Protein AF-A0A2H0RVZ5-F1 (afdb_monomer_lite)

Sequence (129 aa):
MPVILAATKCDNPEEIERALPQYFGLGISENVLATSAPHKVGIDDLRNAMEQALLSLHFRKEASGTPSQKPNIAIIGKPNVGKSSIVNAMMSETQRAKSPLLVSEIPGTTRDSTDTVIRYHDQEYVFMD

Radius of gyration: 20.7 Å; chains: 1; bounding box: 40×32×52 Å

Foldseek 3Di:
DADAAEAEPLPDPVVCVVCQVVVVVVVRHPHYFYDYPVVGGRVVVVVVVVVVVCVVVVNDDDDPDDPQPAAEAEDDDDPPPCSVVVVLVQADPVRCVVCVPVDDPPPDDPPDWPFDWHADPNGIHTYTD

Secondary structure (DSSP, 8-state):
----EEE-----HHHHHHHHHHHHTT-S-S-EEE-BTTTTBSHHHHHHHHHHHHHHTT-------S---PPEEE----TTSSHHHHHHHHS-HHHHHH--TT-------TTS---EEEEETTEEEEEE-

Structure (mmCIF, N/CA/C/O backbone):
data_AF-A0A2H0RVZ5-F1
#
_entry.id   AF-A0A2H0RVZ5-F1
#
loop_
_atom_site.group_PDB
_atom_site.id
_atom_site.type_symbol
_atom_site.label_atom_id
_atom_site.label_alt_id
_atom_site.label_comp_id
_atom_site.label_asym_id
_atom_site.label_entity_id
_atom_site.label_seq_id
_atom_site.pdbx_PDB_ins_code
_atom_site.Cartn_x
_atom_site.Cartn_y
_atom_site.Cartn_z
_atom_site.occupancy
_atom_site.B_iso_or_equiv
_atom_site.auth_seq_id
_atom_site.auth_comp_id
_atom_site.auth_asym_id
_atom_site.auth_atom_id
_atom_site.pdbx_PDB_model_num
ATOM 1 N N . MET A 1 1 ? -6.944 -15.642 -3.845 1.00 78.50 1 MET A N 1
ATOM 2 C CA . MET A 1 1 ? -6.687 -14.198 -3.652 1.00 78.50 1 MET A CA 1
ATOM 3 C C . MET A 1 1 ? -5.731 -13.749 -4.745 1.00 78.50 1 MET A C 1
ATOM 5 O O . MET A 1 1 ? -4.818 -14.516 -5.027 1.00 78.50 1 MET A O 1
ATOM 9 N N . PRO A 1 2 ? -5.944 -12.590 -5.388 1.00 88.56 2 PRO A N 1
ATOM 10 C CA . PRO A 1 2 ? -4.996 -12.042 -6.352 1.00 88.56 2 PRO A CA 1
ATOM 11 C C . PRO A 1 2 ? -3.674 -11.720 -5.648 1.00 88.56 2 PRO A C 1
ATOM 13 O O . PRO A 1 2 ? -3.674 -11.142 -4.563 1.00 88.56 2 PRO A O 1
ATOM 16 N N . VAL A 1 3 ? -2.561 -12.114 -6.263 1.00 92.50 3 VAL A N 1
ATOM 17 C CA . VAL A 1 3 ? -1.204 -11.820 -5.790 1.00 92.50 3 VAL A CA 1
ATOM 18 C C . VAL A 1 3 ? -0.534 -10.956 -6.848 1.00 92.50 3 VAL A C 1
ATOM 20 O O . VAL A 1 3 ? -0.555 -11.309 -8.024 1.00 92.50 3 VAL A O 1
ATOM 23 N N . ILE A 1 4 ? 0.046 -9.830 -6.445 1.00 94.94 4 ILE A N 1
ATOM 24 C CA . ILE A 1 4 ? 0.817 -8.937 -7.318 1.00 94.94 4 ILE A CA 1
ATOM 25 C C . ILE A 1 4 ? 2.248 -8.953 -6.795 1.00 94.94 4 ILE A C 1
ATOM 27 O O . ILE A 1 4 ? 2.466 -8.706 -5.608 1.00 94.94 4 ILE A O 1
ATOM 31 N N . LEU A 1 5 ? 3.213 -9.261 -7.658 1.00 94.88 5 LEU A N 1
ATOM 32 C CA . LEU A 1 5 ? 4.624 -9.260 -7.293 1.00 94.88 5 LEU A CA 1
ATOM 33 C C . LEU A 1 5 ? 5.250 -7.929 -7.715 1.00 94.88 5 LEU A C 1
ATOM 35 O O . LEU A 1 5 ? 5.522 -7.706 -8.891 1.00 94.88 5 LEU A O 1
ATOM 39 N N . ALA A 1 6 ? 5.484 -7.043 -6.750 1.00 94.56 6 ALA A N 1
ATOM 40 C CA . ALA A 1 6 ? 6.164 -5.774 -6.987 1.00 94.56 6 ALA A CA 1
ATOM 41 C C . ALA A 1 6 ? 7.670 -5.916 -6.711 1.00 94.56 6 ALA A C 1
ATOM 43 O O . ALA A 1 6 ? 8.093 -6.004 -5.556 1.00 94.56 6 ALA A O 1
ATOM 44 N N . ALA A 1 7 ? 8.487 -5.922 -7.763 1.00 93.50 7 ALA A N 1
ATOM 45 C CA . ALA A 1 7 ? 9.931 -5.763 -7.635 1.00 93.50 7 ALA A CA 1
ATOM 46 C C . ALA A 1 7 ? 10.232 -4.290 -7.317 1.00 93.50 7 ALA A C 1
ATOM 48 O O . ALA A 1 7 ? 9.738 -3.393 -7.998 1.00 93.50 7 ALA A O 1
ATOM 49 N N . THR A 1 8 ? 10.995 -4.026 -6.257 1.00 93.88 8 THR A N 1
ATOM 50 C CA . THR A 1 8 ? 11.293 -2.659 -5.788 1.00 93.88 8 THR A CA 1
ATOM 51 C C . THR A 1 8 ? 12.738 -2.272 -6.093 1.00 93.88 8 THR A C 1
ATOM 53 O O . THR A 1 8 ? 13.567 -3.143 -6.350 1.00 93.88 8 THR A O 1
ATOM 56 N N . LYS A 1 9 ? 13.051 -0.969 -6.010 1.00 92.44 9 LYS A N 1
ATOM 57 C CA . LYS A 1 9 ? 14.387 -0.401 -6.306 1.00 92.44 9 LYS A CA 1
ATOM 58 C C . LYS A 1 9 ? 14.823 -0.628 -7.756 1.00 92.44 9 LYS A C 1
ATOM 60 O O . LYS A 1 9 ? 16.000 -0.799 -8.061 1.00 92.44 9 LYS A O 1
ATOM 65 N N . CYS A 1 10 ? 13.848 -0.655 -8.655 1.00 91.50 10 CYS A N 1
ATOM 66 C CA . CYS A 1 10 ? 14.051 -0.753 -10.088 1.00 91.50 10 CYS A CA 1
ATOM 67 C C . CYS A 1 10 ? 14.478 0.616 -10.646 1.00 91.50 10 CYS A C 1
ATOM 69 O O . CYS A 1 10 ? 13.698 1.296 -11.309 1.00 91.50 10 CYS A O 1
ATOM 71 N N . ASP A 1 11 ? 15.695 1.044 -10.304 1.00 91.00 11 ASP A N 1
ATOM 72 C CA . ASP A 1 11 ? 16.190 2.402 -10.572 1.00 91.00 11 ASP A CA 1
ATOM 73 C C . ASP A 1 11 ? 16.901 2.511 -11.937 1.00 91.00 11 ASP A C 1
ATOM 75 O O . ASP A 1 11 ? 16.976 3.594 -12.516 1.00 91.00 11 ASP A O 1
ATOM 79 N N . ASN A 1 12 ? 17.386 1.385 -12.477 1.00 89.81 12 ASN A N 1
ATOM 80 C CA . ASN A 1 12 ? 18.087 1.302 -13.759 1.00 89.81 12 ASN A CA 1
ATOM 81 C C . ASN A 1 12 ? 17.295 0.457 -14.785 1.00 89.81 12 ASN A C 1
ATOM 83 O O . ASN A 1 12 ? 17.211 -0.761 -14.613 1.00 89.81 12 ASN A O 1
ATOM 87 N N . PRO A 1 13 ? 16.769 1.054 -15.874 1.00 84.56 13 PRO A N 1
ATOM 88 C CA . PRO A 1 13 ? 16.007 0.352 -16.911 1.00 84.56 13 PRO A CA 1
ATOM 89 C C . PRO A 1 13 ? 16.691 -0.887 -17.500 1.00 84.56 13 PRO A C 1
ATOM 91 O O . PRO A 1 13 ? 16.046 -1.921 -17.663 1.00 84.56 13 PRO A O 1
ATOM 94 N N . GLU A 1 14 ? 17.999 -0.824 -17.761 1.00 86.88 14 GLU A N 1
ATOM 95 C CA . GLU A 1 14 ? 18.728 -1.946 -18.369 1.00 86.88 14 GLU A CA 1
ATOM 96 C C . GLU A 1 14 ? 18.830 -3.154 -17.427 1.00 86.88 14 GLU A C 1
ATOM 98 O O . GLU A 1 14 ? 18.790 -4.307 -17.860 1.00 86.88 14 GLU A O 1
ATOM 103 N N . GLU A 1 15 ? 18.961 -2.907 -16.122 1.00 85.06 15 GLU A N 1
ATOM 104 C CA . GLU A 1 15 ? 18.988 -3.973 -15.118 1.00 85.06 15 GLU A CA 1
ATOM 105 C C . GLU A 1 15 ? 17.602 -4.586 -14.919 1.00 85.06 15 GLU A C 1
ATOM 107 O O . GLU A 1 15 ? 17.492 -5.803 -14.751 1.00 85.06 15 GLU A O 1
ATOM 112 N N . ILE A 1 16 ? 16.545 -3.771 -15.005 1.00 86.88 16 ILE A N 1
ATOM 113 C CA . ILE A 1 16 ? 15.158 -4.242 -14.937 1.00 86.88 16 ILE A CA 1
ATOM 114 C C . ILE A 1 16 ? 14.886 -5.234 -16.061 1.00 86.88 16 ILE A C 1
ATOM 116 O O . ILE A 1 16 ? 14.435 -6.339 -15.780 1.00 86.88 16 ILE A O 1
ATOM 120 N N . GLU A 1 17 ? 15.189 -4.889 -17.314 1.00 86.62 17 GLU A N 1
ATOM 121 C CA . GLU A 1 17 ? 14.917 -5.767 -18.463 1.00 86.62 17 GLU A CA 1
ATOM 122 C C . GLU A 1 17 ? 15.605 -7.135 -18.335 1.00 86.62 17 GLU A C 1
ATOM 124 O O . GLU A 1 17 ? 15.048 -8.159 -18.733 1.00 86.62 17 GLU A O 1
ATOM 129 N N . ARG A 1 18 ? 16.794 -7.175 -17.720 1.00 87.31 18 ARG A N 1
ATOM 130 C CA . ARG A 1 18 ? 17.543 -8.418 -17.474 1.00 87.31 18 ARG A CA 1
ATOM 131 C C . ARG A 1 18 ? 17.002 -9.230 -16.298 1.00 87.31 18 ARG A C 1
ATOM 133 O O . ARG A 1 18 ? 17.044 -10.462 -16.332 1.00 87.31 18 ARG A O 1
ATOM 140 N N . ALA A 1 19 ? 16.551 -8.561 -15.240 1.00 86.25 19 ALA A N 1
ATOM 141 C CA . ALA A 1 19 ? 16.131 -9.209 -14.002 1.00 86.25 19 ALA A CA 1
ATOM 142 C C . ALA A 1 19 ? 14.651 -9.619 -14.020 1.00 86.25 19 ALA A C 1
ATOM 144 O O . ALA A 1 19 ? 14.307 -10.676 -13.494 1.00 86.25 19 ALA A O 1
ATOM 145 N N . LEU A 1 20 ? 13.775 -8.826 -14.646 1.00 87.19 20 LEU A N 1
ATOM 146 C CA . LEU A 1 20 ? 12.321 -9.002 -14.595 1.00 87.19 20 LEU A CA 1
ATOM 147 C C . LEU A 1 20 ? 11.845 -10.395 -15.054 1.00 87.19 20 LEU A C 1
ATOM 149 O O . LEU A 1 20 ? 11.030 -10.985 -14.342 1.00 87.19 20 LEU A O 1
ATOM 153 N N . PRO A 1 21 ? 12.381 -10.995 -16.143 1.00 90.50 21 PRO A N 1
ATOM 154 C CA . PRO A 1 21 ? 12.005 -12.349 -16.560 1.00 90.50 21 PRO A CA 1
ATOM 155 C C . PRO A 1 21 ? 12.231 -13.422 -15.483 1.00 90.50 21 PRO A C 1
ATOM 157 O O . PRO A 1 21 ? 11.485 -14.396 -15.409 1.00 90.50 21 PRO A O 1
ATOM 160 N N . GLN A 1 22 ? 13.234 -13.243 -14.617 1.00 90.12 22 GLN A N 1
ATOM 161 C CA . GLN A 1 22 ? 13.578 -14.212 -13.570 1.00 90.12 22 GLN A CA 1
ATOM 162 C C . GLN A 1 22 ? 12.498 -14.282 -12.483 1.00 90.12 22 GLN A C 1
ATOM 164 O O . GLN A 1 22 ? 12.273 -15.342 -11.903 1.00 90.12 22 GLN A O 1
ATOM 169 N N . TYR A 1 23 ? 11.786 -13.177 -12.240 1.00 90.38 23 TYR A N 1
ATOM 170 C CA . TYR A 1 23 ? 10.720 -13.113 -11.241 1.00 90.38 23 TYR A CA 1
ATOM 171 C C . TYR A 1 23 ? 9.466 -13.890 -11.657 1.00 90.38 23 TYR A C 1
ATOM 173 O O . TYR A 1 23 ? 8.810 -14.466 -10.790 1.00 90.38 23 TYR A O 1
ATOM 181 N N . PHE A 1 24 ? 9.166 -13.993 -12.958 1.00 89.62 24 PHE A N 1
ATOM 182 C CA . PHE A 1 24 ? 8.107 -14.888 -13.451 1.00 89.62 24 PHE A CA 1
ATOM 183 C C . PHE A 1 24 ? 8.439 -16.358 -13.158 1.00 89.62 24 PHE A C 1
ATOM 185 O O . PHE A 1 24 ? 7.568 -17.136 -12.775 1.00 89.62 24 PHE A O 1
ATOM 192 N N . GLY A 1 25 ? 9.723 -16.725 -13.236 1.00 88.88 25 GLY A N 1
ATOM 193 C CA . GLY A 1 25 ? 10.210 -18.068 -12.909 1.00 88.88 25 GLY A CA 1
ATOM 194 C C . GLY A 1 25 ? 9.998 -18.492 -11.450 1.00 88.88 25 GLY A C 1
ATOM 195 O O . GLY A 1 25 ? 10.100 -19.679 -11.151 1.00 88.88 25 GLY A O 1
ATOM 196 N N . LEU A 1 26 ? 9.667 -17.563 -10.544 1.00 90.25 26 LEU A N 1
ATOM 197 C CA . LEU A 1 26 ? 9.335 -17.888 -9.154 1.00 90.25 26 LEU A CA 1
ATOM 198 C C . LEU A 1 26 ? 7.960 -18.561 -9.012 1.00 90.25 26 LEU A C 1
ATOM 200 O O . LEU A 1 26 ? 7.683 -19.140 -7.964 1.00 90.25 26 LEU A O 1
ATOM 204 N N . GLY A 1 27 ? 7.080 -18.456 -10.017 1.00 91.00 27 GLY A N 1
ATOM 205 C CA . GLY A 1 27 ? 5.730 -19.035 -9.975 1.00 91.00 27 GLY A CA 1
ATOM 206 C C . GLY A 1 27 ? 4.812 -18.428 -8.904 1.00 91.00 27 GLY A C 1
ATOM 207 O O . GLY A 1 27 ? 3.785 -19.012 -8.568 1.00 91.00 27 GLY A O 1
ATOM 208 N N . ILE A 1 28 ? 5.184 -17.271 -8.340 1.00 91.44 28 ILE A N 1
ATOM 209 C CA . ILE A 1 28 ? 4.427 -16.579 -7.283 1.00 91.44 28 ILE A CA 1
ATOM 210 C C . ILE A 1 28 ? 3.234 -15.819 -7.873 1.00 91.44 28 ILE A C 1
ATOM 212 O O . ILE A 1 28 ? 2.160 -15.778 -7.272 1.00 91.44 28 ILE A O 1
ATOM 216 N N . SER A 1 29 ? 3.429 -15.175 -9.025 1.00 90.75 29 SER A N 1
ATOM 217 C CA . SER A 1 29 ? 2.400 -14.401 -9.715 1.00 90.75 29 SER A CA 1
ATOM 218 C C . SER A 1 29 ? 2.758 -14.205 -11.187 1.00 90.75 29 SER A C 1
ATOM 220 O O . SER A 1 29 ? 3.920 -13.991 -11.519 1.00 90.75 29 SER A O 1
ATOM 222 N N . GLU A 1 30 ? 1.736 -14.205 -12.042 1.00 89.38 30 GLU A N 1
ATOM 223 C CA . GLU A 1 30 ? 1.813 -13.771 -13.447 1.00 89.38 30 GLU A CA 1
ATOM 224 C C . GLU A 1 30 ? 1.786 -12.236 -13.584 1.00 89.38 30 GLU A C 1
ATOM 226 O O . GLU A 1 30 ? 2.003 -11.687 -14.660 1.00 89.38 30 GLU A O 1
ATOM 231 N N . ASN A 1 31 ? 1.496 -11.519 -12.494 1.00 91.50 31 ASN A N 1
ATOM 232 C CA . ASN A 1 31 ? 1.449 -10.064 -12.448 1.00 91.50 31 ASN A CA 1
ATOM 233 C C . ASN A 1 31 ? 2.686 -9.533 -11.715 1.00 91.50 31 ASN A C 1
ATOM 235 O O . ASN A 1 31 ? 2.646 -9.247 -10.512 1.00 91.50 31 ASN A O 1
ATOM 239 N N . VAL A 1 32 ? 3.795 -9.468 -12.451 1.00 94.56 32 VAL A N 1
ATOM 240 C CA . VAL A 1 32 ? 5.085 -8.967 -11.970 1.00 94.56 32 VAL A CA 1
ATOM 241 C C . VAL A 1 32 ? 5.296 -7.544 -12.476 1.00 94.56 32 VAL A C 1
ATOM 243 O O . VAL A 1 32 ? 5.294 -7.305 -13.681 1.00 94.56 32 VAL A O 1
ATOM 246 N N . LEU A 1 33 ? 5.509 -6.604 -11.557 1.00 94.25 33 LEU A N 1
ATOM 247 C CA . LEU A 1 33 ? 5.679 -5.185 -11.864 1.00 94.25 33 LEU A CA 1
ATOM 248 C C . LEU A 1 33 ? 6.997 -4.666 -11.288 1.00 94.25 33 LEU A C 1
ATOM 250 O O . LEU A 1 33 ? 7.287 -4.852 -10.106 1.00 94.25 33 LEU A O 1
ATOM 254 N N . ALA A 1 34 ? 7.783 -3.987 -12.121 1.00 94.81 34 ALA A N 1
ATOM 255 C CA . ALA A 1 34 ? 8.974 -3.264 -11.691 1.00 94.81 34 ALA A CA 1
ATOM 256 C C . ALA A 1 34 ? 8.584 -1.894 -11.131 1.00 94.81 34 ALA A C 1
ATOM 258 O O . ALA A 1 34 ? 7.849 -1.150 -11.774 1.00 94.81 34 ALA A O 1
ATOM 259 N N . THR A 1 35 ? 9.087 -1.542 -9.949 1.00 94.75 35 THR A N 1
ATOM 260 C CA . THR A 1 35 ? 8.733 -0.295 -9.265 1.00 94.75 35 THR A CA 1
ATOM 261 C C . THR A 1 35 ? 9.950 0.407 -8.670 1.00 94.75 35 THR A C 1
ATOM 263 O O . THR A 1 35 ? 10.859 -0.215 -8.112 1.00 94.75 35 THR A O 1
ATOM 266 N N . SER A 1 36 ? 9.949 1.737 -8.735 1.00 94.00 36 SER A N 1
ATOM 267 C CA . SER A 1 36 ? 10.891 2.584 -8.003 1.00 94.00 36 SER A CA 1
ATOM 268 C C . SER A 1 36 ? 10.157 3.775 -7.408 1.00 94.00 36 SER A C 1
ATOM 270 O O . SER A 1 36 ? 9.663 4.643 -8.126 1.00 94.00 36 SER A O 1
ATOM 272 N N . ALA A 1 37 ? 10.090 3.829 -6.077 1.00 91.44 37 ALA A N 1
ATOM 273 C CA . ALA A 1 37 ? 9.466 4.943 -5.372 1.00 91.44 37 ALA A CA 1
ATOM 274 C C . ALA A 1 37 ? 10.248 6.265 -5.527 1.00 91.44 37 ALA A C 1
ATOM 276 O O . ALA A 1 37 ? 9.611 7.268 -5.856 1.00 91.44 37 ALA A O 1
ATOM 277 N N . PRO A 1 38 ? 11.593 6.307 -5.372 1.00 91.31 38 PRO A N 1
ATOM 278 C CA . PRO A 1 38 ? 12.358 7.543 -5.563 1.00 91.31 38 PRO A CA 1
ATOM 279 C C . PRO A 1 38 ? 12.226 8.122 -6.975 1.00 91.31 38 PRO A C 1
ATOM 281 O O . PRO A 1 38 ? 12.157 9.339 -7.138 1.00 91.31 38 PRO A O 1
ATOM 284 N N . HIS A 1 39 ? 12.146 7.253 -7.986 1.00 91.19 39 HIS A N 1
ATOM 285 C CA . HIS A 1 39 ? 12.094 7.652 -9.394 1.00 91.19 39 HIS A CA 1
ATOM 286 C C . HIS A 1 39 ? 10.679 7.641 -9.990 1.00 91.19 39 HIS A C 1
ATOM 288 O O . HIS A 1 39 ? 10.515 7.947 -11.167 1.00 91.19 39 HIS A O 1
ATOM 294 N N . LYS A 1 40 ? 9.651 7.326 -9.187 1.00 90.50 40 LYS A N 1
ATOM 295 C CA . LYS A 1 40 ? 8.241 7.202 -9.607 1.00 90.50 40 LYS A CA 1
ATOM 296 C C . LYS A 1 40 ? 8.017 6.245 -10.790 1.00 90.50 40 LYS A C 1
ATOM 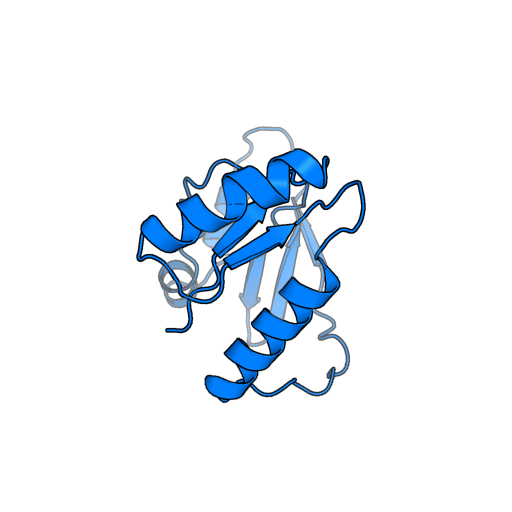298 O O . LYS A 1 40 ? 7.105 6.444 -11.587 1.00 90.50 40 LYS A O 1
ATOM 303 N N . VAL A 1 41 ? 8.821 5.191 -10.893 1.00 91.88 41 VAL A N 1
ATOM 304 C CA . VAL A 1 41 ? 8.696 4.167 -11.944 1.00 91.88 41 VAL A CA 1
ATOM 305 C C . VAL A 1 41 ? 7.687 3.106 -11.509 1.00 91.88 41 VAL A C 1
ATOM 307 O O . VAL A 1 41 ? 7.733 2.657 -10.363 1.00 91.88 41 VAL A O 1
ATOM 310 N N . GLY A 1 42 ? 6.775 2.717 -12.408 1.00 92.06 42 GLY A N 1
ATOM 311 C CA . GLY A 1 42 ? 5.818 1.616 -12.210 1.00 92.06 42 GLY A CA 1
ATOM 312 C C . GLY A 1 42 ? 4.778 1.824 -11.103 1.00 92.06 42 GLY A C 1
ATOM 313 O O . GLY A 1 42 ? 4.020 0.911 -10.783 1.00 92.06 42 GLY A O 1
ATOM 314 N N . ILE A 1 43 ? 4.727 3.015 -10.496 1.00 94.81 43 ILE A N 1
ATOM 315 C CA . ILE A 1 43 ? 3.810 3.321 -9.390 1.00 94.81 43 ILE A CA 1
ATOM 316 C C . ILE A 1 43 ? 2.358 3.353 -9.870 1.00 94.81 43 ILE A C 1
ATOM 318 O O . ILE A 1 43 ? 1.481 2.801 -9.206 1.00 94.81 43 ILE A O 1
ATOM 322 N N . ASP A 1 44 ? 2.099 3.960 -11.029 1.00 95.75 44 ASP A N 1
ATOM 323 C CA . ASP A 1 44 ? 0.754 3.987 -11.608 1.00 95.75 44 ASP A CA 1
ATOM 324 C C . ASP A 1 44 ? 0.304 2.602 -12.075 1.00 95.75 44 ASP A C 1
ATOM 326 O O . ASP A 1 44 ? -0.854 2.238 -11.866 1.00 95.75 44 ASP A O 1
ATOM 330 N N . ASP A 1 45 ? 1.217 1.799 -12.621 1.00 95.38 45 ASP A N 1
ATOM 331 C CA . ASP A 1 45 ? 0.931 0.418 -13.016 1.00 95.38 45 ASP A CA 1
ATOM 332 C C . ASP A 1 45 ? 0.574 -0.439 -11.800 1.00 95.38 45 ASP A C 1
ATOM 334 O O . ASP A 1 45 ? -0.436 -1.144 -11.812 1.00 95.38 45 ASP A O 1
ATOM 338 N N . LEU A 1 46 ? 1.337 -0.308 -10.707 1.00 95.81 46 LEU A N 1
ATOM 339 C CA . LEU A 1 46 ? 1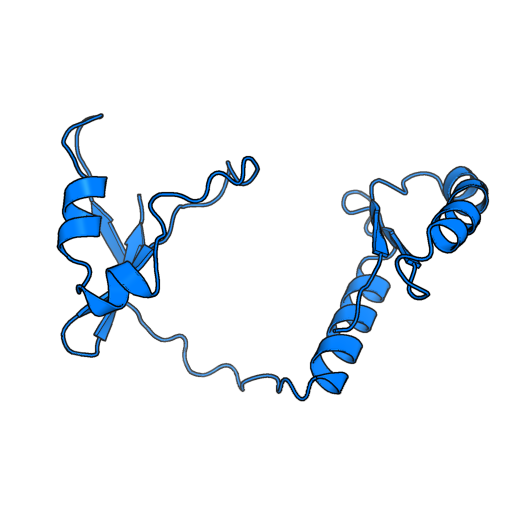.029 -0.965 -9.439 1.00 95.81 46 LEU A CA 1
ATOM 340 C C . LEU A 1 46 ? -0.334 -0.520 -8.897 1.00 95.81 46 LEU A C 1
ATOM 342 O O . LEU A 1 46 ? -1.150 -1.364 -8.525 1.00 95.81 46 LEU A O 1
ATOM 346 N N . ARG A 1 47 ? -0.612 0.790 -8.892 1.00 95.06 47 ARG A N 1
ATOM 347 C CA . ARG A 1 47 ? -1.901 1.341 -8.446 1.00 95.06 47 ARG A CA 1
ATOM 348 C C . ARG A 1 47 ? -3.059 0.762 -9.258 1.00 95.06 47 ARG A C 1
ATOM 350 O O . ARG A 1 47 ? -4.050 0.327 -8.676 1.00 95.06 47 ARG A O 1
ATOM 357 N N . ASN A 1 48 ? -2.929 0.730 -10.582 1.00 95.69 48 ASN A N 1
ATOM 358 C CA . ASN A 1 48 ? -3.950 0.191 -11.476 1.00 95.69 48 ASN A CA 1
ATOM 359 C C . ASN A 1 48 ? -4.147 -1.315 -11.252 1.00 95.69 48 ASN A C 1
ATOM 361 O O . ASN A 1 48 ? -5.284 -1.775 -11.162 1.00 95.69 48 ASN A O 1
ATOM 365 N N . ALA A 1 49 ? -3.066 -2.085 -11.101 1.00 95.06 49 ALA A N 1
ATOM 366 C CA . ALA A 1 49 ? -3.143 -3.516 -10.817 1.00 95.06 49 ALA A CA 1
ATOM 367 C C . ALA A 1 49 ? -3.851 -3.802 -9.482 1.00 95.06 49 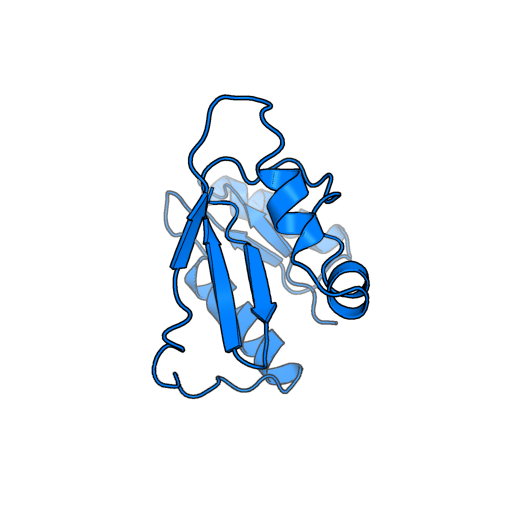ALA A C 1
ATOM 369 O O . ALA A 1 49 ? -4.695 -4.697 -9.410 1.00 95.06 49 ALA A O 1
ATOM 370 N N . MET A 1 50 ? -3.559 -3.014 -8.442 1.00 94.38 50 MET A N 1
ATOM 371 C CA . MET A 1 50 ? -4.252 -3.093 -7.154 1.00 94.38 50 MET A CA 1
ATOM 372 C C . MET A 1 50 ? -5.737 -2.750 -7.287 1.00 94.38 50 MET A C 1
ATOM 374 O O . MET A 1 50 ? -6.577 -3.466 -6.749 1.00 94.38 50 MET A O 1
ATOM 378 N N . GLU A 1 51 ? -6.074 -1.687 -8.018 1.00 93.62 51 GLU A N 1
ATOM 379 C CA . GLU A 1 51 ? -7.460 -1.279 -8.253 1.00 93.62 51 GLU A CA 1
ATOM 380 C C . GLU A 1 51 ? -8.254 -2.390 -8.954 1.00 93.62 51 GLU A C 1
ATOM 382 O O . GLU A 1 51 ? -9.317 -2.782 -8.475 1.00 93.62 51 GLU A O 1
ATOM 387 N N . GLN A 1 52 ? -7.703 -2.984 -10.014 1.00 93.00 52 GLN A N 1
ATOM 388 C CA . GLN A 1 52 ? -8.337 -4.108 -10.708 1.00 93.00 52 GLN A CA 1
ATOM 389 C C . GLN A 1 52 ? -8.481 -5.342 -9.811 1.00 93.00 52 GLN A C 1
ATOM 391 O O . GLN A 1 52 ? -9.535 -5.981 -9.795 1.00 93.00 52 GLN A O 1
ATOM 396 N N . ALA A 1 53 ? -7.456 -5.663 -9.017 1.00 92.81 53 ALA A N 1
ATOM 397 C CA . ALA A 1 53 ? -7.513 -6.765 -8.064 1.00 92.81 53 ALA A CA 1
ATOM 398 C C . ALA A 1 53 ? -8.623 -6.555 -7.019 1.00 92.81 53 ALA A C 1
ATOM 400 O O . ALA A 1 53 ? -9.409 -7.469 -6.767 1.00 92.81 53 ALA A O 1
ATOM 401 N N . LEU A 1 54 ? -8.746 -5.349 -6.460 1.00 92.56 54 LEU A N 1
ATOM 402 C CA . LEU A 1 54 ? -9.798 -4.996 -5.505 1.00 92.56 54 LEU A CA 1
ATOM 403 C C . LEU A 1 54 ? -11.193 -5.074 -6.136 1.00 92.56 54 LEU A C 1
ATOM 405 O O . LEU A 1 54 ? -12.099 -5.669 -5.549 1.00 92.56 54 LEU A O 1
ATOM 409 N N . LEU A 1 55 ? -11.357 -4.549 -7.352 1.00 91.19 55 LEU A N 1
ATOM 410 C CA . LEU A 1 55 ? -12.622 -4.626 -8.085 1.00 91.19 55 LEU A CA 1
ATOM 411 C C . LEU A 1 55 ? -13.024 -6.079 -8.378 1.00 91.19 55 LEU A C 1
ATOM 413 O O . LEU A 1 55 ? -14.187 -6.435 -8.198 1.00 91.19 55 LEU A O 1
ATOM 417 N N . SER A 1 56 ? -12.069 -6.943 -8.745 1.00 90.12 56 SER A N 1
ATOM 418 C CA . SER A 1 56 ? -12.322 -8.377 -8.979 1.00 90.12 56 SER A CA 1
ATOM 419 C C . SER A 1 56 ? -12.783 -9.123 -7.721 1.00 90.12 56 SER A C 1
ATOM 421 O O . SER A 1 56 ? -13.535 -10.093 -7.793 1.00 90.12 56 SER A O 1
ATOM 423 N N . LEU A 1 57 ? -12.373 -8.636 -6.549 1.00 91.69 57 LEU A N 1
ATOM 424 C CA . LEU A 1 57 ? -12.798 -9.134 -5.245 1.00 91.69 57 LEU A CA 1
ATOM 425 C C . LEU A 1 57 ? -14.106 -8.490 -4.761 1.00 91.69 57 LEU A C 1
ATOM 427 O O . LEU A 1 57 ? -14.520 -8.738 -3.632 1.00 91.69 57 LEU A O 1
ATOM 431 N N . HIS A 1 58 ? -14.782 -7.709 -5.608 1.00 89.38 58 HIS A N 1
ATOM 432 C CA . HIS A 1 58 ? -16.023 -6.995 -5.302 1.00 89.38 58 HIS A CA 1
ATOM 433 C C . HIS A 1 58 ? -15.885 -5.932 -4.201 1.00 89.38 58 HIS A C 1
ATOM 435 O O . HIS A 1 58 ? -16.898 -5.497 -3.642 1.00 89.38 58 HIS A O 1
ATOM 441 N N . PHE A 1 59 ? -14.6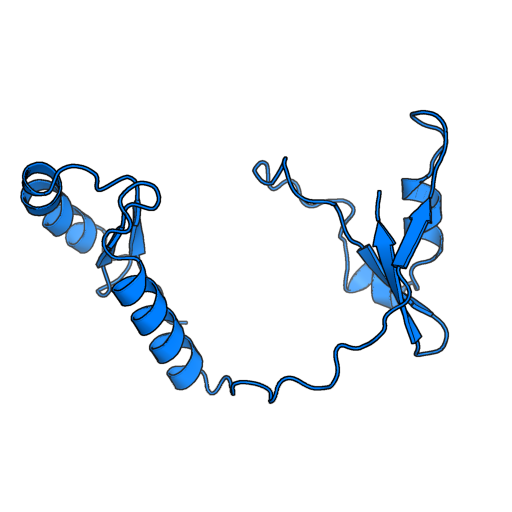66 -5.462 -3.909 1.00 87.56 59 PHE A N 1
ATOM 442 C CA . PHE A 1 59 ? -14.508 -4.261 -3.096 1.00 87.56 59 PHE A CA 1
ATOM 443 C C . PHE A 1 59 ? -15.088 -3.074 -3.859 1.00 87.56 59 PHE A C 1
ATOM 445 O O . PHE A 1 59 ? -14.819 -2.868 -5.043 1.00 87.56 59 PHE A O 1
ATOM 452 N N . ARG A 1 60 ? -15.903 -2.279 -3.170 1.00 80.94 60 ARG A N 1
ATOM 453 C CA . ARG A 1 60 ? -16.416 -1.018 -3.697 1.00 80.94 60 ARG A CA 1
ATOM 454 C C . ARG A 1 60 ? -15.616 0.111 -3.084 1.00 80.94 60 ARG A C 1
ATOM 456 O O . ARG A 1 60 ? -15.288 0.073 -1.902 1.00 80.94 60 ARG A O 1
ATOM 463 N N . LYS A 1 61 ? -15.347 1.136 -3.887 1.00 74.75 61 LYS A N 1
ATOM 464 C CA . LYS A 1 61 ? -14.899 2.414 -3.352 1.00 74.75 61 LYS A CA 1
ATOM 465 C C . LYS A 1 61 ? -16.036 2.950 -2.490 1.00 74.75 61 LYS A C 1
ATOM 467 O O . LYS A 1 61 ? -17.087 3.311 -3.022 1.00 74.75 61 LYS A O 1
ATOM 472 N N . GLU A 1 62 ? -15.859 2.937 -1.175 1.00 72.12 62 GLU A N 1
ATOM 473 C CA . GLU A 1 62 ? -16.770 3.657 -0.296 1.00 72.12 62 GLU A CA 1
ATOM 474 C C . GLU A 1 62 ? -16.767 5.118 -0.750 1.00 72.12 62 GLU A C 1
ATOM 476 O O . GLU A 1 62 ? -15.706 5.710 -0.984 1.00 72.12 62 GLU A O 1
ATOM 481 N N . ALA A 1 63 ? -17.957 5.691 -0.952 1.00 62.53 63 ALA A N 1
ATOM 482 C CA . ALA A 1 63 ? -18.061 7.136 -1.048 1.00 62.53 63 ALA A CA 1
ATOM 483 C C . ALA A 1 63 ? -17.376 7.675 0.204 1.00 62.53 63 ALA A C 1
ATOM 485 O O . ALA A 1 63 ? -17.650 7.165 1.289 1.00 62.53 63 ALA A O 1
ATOM 486 N N . SER A 1 64 ? -16.458 8.628 0.047 1.00 56.22 64 SER A N 1
ATOM 487 C CA . SER A 1 64 ? -15.817 9.297 1.172 1.00 56.22 64 SER A CA 1
ATOM 488 C C . SER A 1 64 ? -16.922 9.910 2.026 1.00 56.22 64 SER A C 1
ATOM 490 O O . SER A 1 64 ? -17.379 11.022 1.757 1.00 56.22 64 SER A O 1
ATOM 492 N N . GLY A 1 65 ? -17.417 9.143 2.997 1.00 48.22 65 GLY A N 1
ATOM 493 C CA . GLY A 1 65 ? -18.286 9.642 4.035 1.00 48.22 65 GLY A CA 1
ATOM 494 C C . GLY A 1 65 ? -17.546 10.785 4.700 1.00 48.22 65 GLY A C 1
ATOM 495 O O . GLY A 1 65 ? -16.310 10.806 4.721 1.00 48.22 65 GLY A O 1
ATOM 496 N N . THR A 1 66 ? -18.298 11.760 5.200 1.00 46.75 66 THR A N 1
ATOM 497 C CA . THR A 1 66 ? -17.780 12.778 6.112 1.00 46.75 66 THR A CA 1
ATOM 498 C C . THR A 1 66 ? -16.775 12.093 7.035 1.00 46.75 66 THR A C 1
ATOM 500 O O . THR A 1 66 ? -17.163 11.081 7.629 1.00 46.75 66 THR A O 1
ATOM 503 N N . PRO A 1 67 ? -15.502 12.540 7.099 1.00 52.22 67 PRO A N 1
ATOM 504 C CA . PRO A 1 67 ? -14.514 11.880 7.936 1.00 52.22 67 PRO A CA 1
ATOM 505 C C . PRO A 1 67 ? -15.156 11.728 9.302 1.00 52.22 67 PRO A C 1
ATOM 507 O O . PRO A 1 67 ? -15.609 12.720 9.878 1.00 52.22 67 PRO A O 1
ATOM 510 N N . SER A 1 68 ? -15.310 10.482 9.755 1.00 53.94 68 SER A N 1
ATOM 511 C CA . SER A 1 68 ? -15.803 10.214 11.095 1.00 53.94 68 SER A CA 1
ATOM 512 C C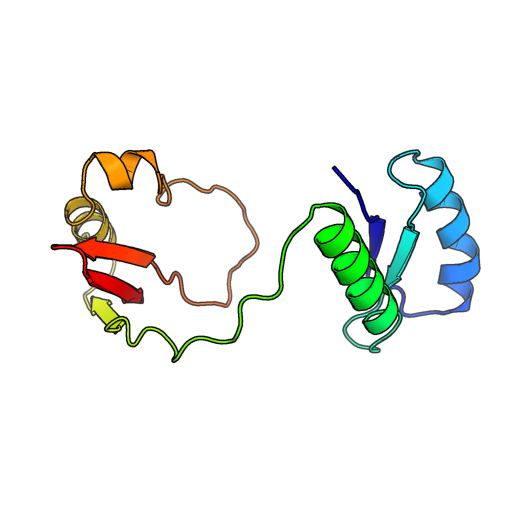 . SER A 1 68 ? -14.935 11.066 12.009 1.00 53.94 68 SER A C 1
ATOM 514 O O . SER A 1 68 ? -13.723 10.841 12.059 1.00 53.94 68 SER A O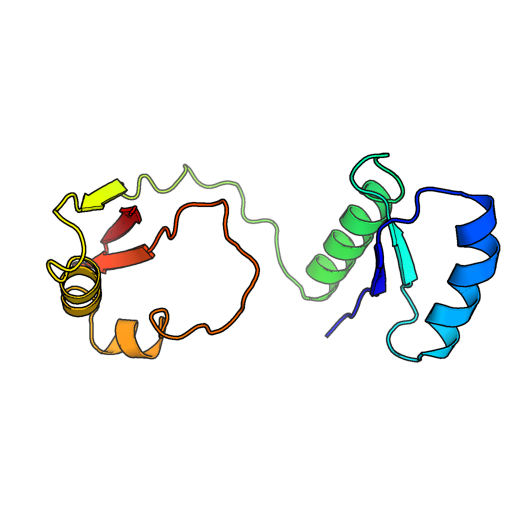 1
ATOM 516 N N . GLN A 1 69 ? -15.508 12.094 12.638 1.00 59.84 69 GLN A N 1
ATOM 517 C CA . GLN A 1 69 ? -14.806 12.937 13.602 1.00 59.84 69 GLN A CA 1
ATOM 518 C C . GLN A 1 69 ? -14.592 12.103 14.866 1.00 59.84 69 GLN A C 1
ATOM 520 O O . GLN A 1 69 ? -15.211 12.336 15.901 1.00 59.84 69 GLN A O 1
ATOM 525 N N . LYS A 1 70 ? -13.775 11.054 14.752 1.00 71.50 70 LYS A N 1
ATOM 526 C CA . LYS A 1 70 ? -13.331 10.259 15.884 1.00 71.50 70 LYS A CA 1
ATOM 527 C C . LYS A 1 70 ? -12.477 11.200 16.725 1.00 71.50 70 LYS A C 1
ATOM 529 O O . LYS A 1 70 ? -11.543 11.794 16.183 1.00 71.50 70 LYS A O 1
ATOM 534 N N . PRO A 1 71 ? -12.800 11.408 18.005 1.00 78.44 71 PRO A N 1
ATOM 535 C CA . PRO A 1 71 ? -11.972 12.245 18.848 1.00 78.44 71 PRO A CA 1
ATOM 536 C C . PRO A 1 71 ? -10.584 11.617 18.987 1.00 78.44 71 PRO A C 1
ATOM 538 O O . PRO A 1 71 ? -10.460 10.429 19.301 1.00 78.44 71 PRO A O 1
ATOM 541 N N . ASN A 1 72 ? -9.555 12.431 18.766 1.00 80.81 72 ASN A N 1
ATOM 542 C CA . ASN A 1 72 ? -8.168 12.049 18.988 1.00 80.81 72 ASN A CA 1
ATOM 543 C C . ASN A 1 72 ? -7.815 12.283 20.463 1.00 80.81 72 ASN A C 1
ATOM 545 O O . ASN A 1 72 ? -8.080 13.359 21.002 1.00 80.81 72 ASN A O 1
ATOM 549 N N . ILE A 1 73 ? -7.224 11.286 21.115 1.00 82.38 73 ILE A N 1
ATOM 550 C CA . ILE A 1 73 ? -6.839 11.302 22.527 1.00 82.38 73 ILE A CA 1
ATOM 551 C C . ILE A 1 73 ? -5.342 11.015 22.620 1.00 82.38 73 ILE A C 1
ATOM 553 O O . ILE A 1 73 ? -4.893 9.956 22.205 1.00 82.38 73 ILE A O 1
ATOM 557 N N . ALA A 1 74 ? -4.574 11.924 23.213 1.00 84.44 74 ALA A N 1
ATOM 558 C CA . ALA A 1 74 ? -3.169 11.680 23.534 1.00 84.44 74 ALA A CA 1
ATOM 559 C C . ALA A 1 74 ? -3.010 11.361 25.027 1.00 84.44 74 ALA A C 1
ATOM 561 O O . ALA A 1 74 ? -3.579 12.060 25.872 1.00 84.44 74 ALA A O 1
ATOM 562 N N . ILE A 1 75 ? -2.218 10.338 25.367 1.00 79.06 75 ILE A N 1
ATOM 563 C CA . ILE A 1 75 ? -1.845 10.040 26.759 1.00 79.06 75 ILE A CA 1
ATOM 564 C C . ILE A 1 75 ? -0.384 10.417 26.969 1.00 79.06 75 ILE A C 1
ATOM 566 O O . ILE A 1 75 ? 0.525 9.713 26.549 1.00 79.06 75 ILE A O 1
ATOM 570 N N . ILE A 1 76 ? -0.149 11.508 27.694 1.00 82.69 76 ILE A N 1
ATOM 571 C CA . ILE A 1 76 ? 1.199 12.021 27.946 1.00 82.69 76 ILE A CA 1
ATOM 572 C C . ILE A 1 76 ? 1.640 11.637 29.358 1.00 82.69 76 ILE A C 1
ATOM 574 O O . ILE A 1 76 ? 0.907 11.796 30.333 1.00 82.69 76 ILE A O 1
ATOM 578 N N . GLY A 1 77 ? 2.870 11.147 29.490 1.00 83.12 77 GLY A N 1
ATOM 579 C CA . GLY A 1 77 ? 3.450 10.792 30.781 1.00 83.12 77 GLY A CA 1
ATOM 580 C C . GLY A 1 77 ? 4.893 10.323 30.655 1.00 83.12 77 GLY A C 1
ATOM 581 O O . GLY A 1 77 ? 5.370 10.025 29.558 1.00 83.12 77 GLY A O 1
ATOM 582 N N . LYS A 1 78 ? 5.591 10.231 31.794 1.00 80.56 78 LYS A N 1
ATOM 583 C CA . LYS A 1 78 ? 6.993 9.785 31.845 1.00 80.56 78 LYS A CA 1
ATOM 584 C C . LYS A 1 78 ? 7.179 8.412 31.163 1.00 80.56 78 LYS A C 1
ATOM 586 O O . LYS A 1 78 ? 6.225 7.633 31.050 1.00 80.56 78 LYS A O 1
ATOM 591 N N . PRO A 1 79 ? 8.394 8.081 30.700 1.00 70.12 79 PRO A N 1
ATOM 592 C CA . PRO A 1 79 ? 8.695 6.734 30.223 1.00 70.12 79 PRO A CA 1
ATOM 593 C C . PRO A 1 79 ? 8.307 5.671 31.266 1.00 70.12 79 PRO A C 1
ATOM 595 O O . PRO A 1 79 ? 8.456 5.898 32.465 1.00 70.12 79 PRO A O 1
ATOM 598 N N . ASN A 1 80 ? 7.792 4.525 30.811 1.00 72.75 80 ASN A N 1
ATOM 599 C CA . ASN A 1 80 ? 7.467 3.346 31.633 1.00 72.75 80 ASN A CA 1
ATOM 600 C C . ASN A 1 80 ? 6.395 3.516 32.731 1.00 72.75 80 ASN A C 1
ATOM 602 O O . ASN A 1 80 ? 6.243 2.635 33.569 1.00 72.75 80 ASN A O 1
ATOM 606 N N . VAL A 1 81 ? 5.586 4.584 32.714 1.00 78.81 81 VAL A N 1
ATOM 607 C CA . VAL A 1 81 ? 4.477 4.771 33.684 1.00 78.81 81 VAL A CA 1
ATOM 608 C C . VAL A 1 81 ? 3.214 3.951 33.380 1.00 78.81 81 VAL A C 1
ATOM 610 O O . VAL A 1 81 ? 2.172 4.183 33.980 1.00 78.81 81 VAL A O 1
ATOM 613 N N . GLY A 1 82 ? 3.278 3.011 32.432 1.00 78.12 82 GLY A N 1
ATOM 614 C CA . GLY A 1 82 ? 2.144 2.142 32.096 1.00 78.12 82 GLY A CA 1
ATOM 615 C C . GLY A 1 82 ? 1.073 2.776 31.201 1.00 78.12 82 GLY A C 1
ATOM 616 O O . GLY A 1 82 ? -0.063 2.316 31.211 1.00 78.12 82 GLY A O 1
ATOM 617 N N . LYS A 1 83 ? 1.415 3.803 30.407 1.00 80.44 83 LYS A N 1
ATOM 618 C CA . LYS A 1 83 ? 0.484 4.461 29.461 1.00 80.44 83 LYS A CA 1
ATOM 619 C C . LYS A 1 83 ? -0.217 3.449 28.547 1.00 80.44 83 LYS A C 1
ATOM 621 O O . LYS A 1 83 ? -1.440 3.402 28.507 1.00 80.44 83 LYS A O 1
ATOM 626 N N . SER A 1 84 ? 0.550 2.564 27.913 1.00 74.06 84 SER A N 1
ATOM 627 C CA . SER A 1 84 ? 0.025 1.507 27.039 1.00 74.06 84 SER A CA 1
ATOM 628 C C . SER A 1 84 ? -0.843 0.493 27.797 1.00 74.06 84 SER A C 1
ATOM 630 O O . SER A 1 84 ? -1.833 0.001 27.263 1.00 74.06 84 SER A O 1
ATOM 632 N N . SER A 1 85 ? -0.539 0.225 29.072 1.00 78.62 85 SER A N 1
ATOM 633 C CA . SER A 1 85 ? -1.371 -0.636 29.923 1.00 78.62 85 SER A CA 1
ATOM 634 C C . SER A 1 85 ? -2.747 -0.020 30.189 1.00 78.62 85 SER A C 1
ATOM 636 O O . SER A 1 85 ? -3.738 -0.744 30.216 1.00 78.62 85 SER A O 1
ATOM 638 N N . ILE A 1 86 ? -2.826 1.306 30.345 1.00 77.50 86 ILE A N 1
ATOM 639 C CA . ILE A 1 86 ? -4.093 2.034 30.515 1.00 77.50 86 ILE A CA 1
ATOM 640 C C . ILE A 1 86 ? -4.932 1.959 29.234 1.00 77.50 86 ILE A C 1
ATOM 642 O O . ILE A 1 86 ? -6.114 1.628 29.308 1.00 77.50 86 ILE A O 1
ATOM 646 N N . VAL A 1 87 ? -4.322 2.194 28.067 1.00 76.56 87 VAL A N 1
ATOM 647 C CA . VAL A 1 87 ? -4.996 2.075 26.758 1.00 76.56 87 VAL A CA 1
ATOM 648 C C . VAL A 1 87 ? -5.577 0.667 26.580 1.00 76.56 87 VAL A C 1
ATOM 650 O O . VAL A 1 87 ? -6.756 0.510 26.271 1.00 76.56 87 VAL A O 1
ATOM 653 N N . ASN A 1 88 ? -4.791 -0.368 26.887 1.00 72.56 88 ASN A N 1
ATOM 654 C CA . ASN A 1 88 ? -5.232 -1.764 26.814 1.00 72.56 88 ASN A CA 1
ATOM 655 C C . ASN A 1 88 ? -6.340 -2.113 27.814 1.00 72.56 88 ASN A C 1
ATOM 657 O O . ASN A 1 88 ? -7.185 -2.970 27.537 1.00 72.56 88 ASN A O 1
ATOM 661 N N . ALA A 1 89 ? -6.343 -1.482 28.991 1.00 75.56 89 ALA A N 1
ATOM 662 C CA . ALA A 1 89 ? -7.390 -1.673 29.988 1.00 75.56 89 ALA A CA 1
ATOM 663 C C . ALA A 1 89 ? -8.733 -1.084 29.523 1.00 75.56 89 ALA A C 1
ATOM 665 O O . ALA A 1 89 ? -9.774 -1.665 29.826 1.00 75.56 89 ALA A O 1
ATOM 666 N N . MET A 1 90 ? -8.704 0.015 28.757 1.00 70.44 90 MET A N 1
ATOM 667 C CA . MET A 1 90 ? -9.894 0.675 28.198 1.00 70.44 90 MET A CA 1
ATOM 668 C C . MET A 1 90 ? -10.539 -0.089 27.031 1.00 70.44 90 MET A C 1
ATOM 670 O O . MET A 1 90 ? -11.692 0.172 26.690 1.00 70.44 90 MET A O 1
ATOM 674 N N . MET A 1 91 ? -9.839 -1.053 26.431 1.00 69.12 91 MET A N 1
ATOM 675 C CA . MET A 1 91 ? -10.412 -1.927 25.406 1.00 69.12 91 MET A CA 1
ATOM 676 C C . MET A 1 91 ? -11.373 -2.948 26.034 1.00 69.12 91 MET A C 1
ATOM 678 O O . MET A 1 91 ? -11.032 -3.631 27.003 1.00 69.12 91 MET A O 1
ATOM 682 N N . SER A 1 92 ? -12.572 -3.101 25.457 1.00 63.69 92 SER A N 1
ATOM 683 C CA . SER A 1 92 ? -13.501 -4.170 25.867 1.00 63.69 92 SER A CA 1
ATOM 684 C C . SER A 1 92 ? -12.899 -5.558 25.619 1.00 63.69 92 SER A C 1
ATOM 686 O O . SER A 1 92 ? -12.035 -5.722 24.766 1.00 63.69 92 SER A O 1
ATOM 688 N N . GLU A 1 93 ? -13.370 -6.592 26.316 1.00 62.31 93 GLU A N 1
ATOM 689 C CA . GLU A 1 93 ? -12.864 -7.965 26.152 1.00 62.31 93 GLU A CA 1
ATOM 690 C C . GLU A 1 93 ? -13.050 -8.496 24.716 1.00 62.31 93 GLU A C 1
ATOM 692 O O . GLU A 1 93 ? -12.156 -9.123 24.150 1.00 62.31 93 GLU A O 1
ATOM 697 N N . THR A 1 94 ? -14.152 -8.117 24.062 1.00 57.84 94 THR A N 1
ATOM 698 C CA . THR A 1 94 ? -14.403 -8.388 22.637 1.00 57.84 94 THR A CA 1
ATOM 699 C C . THR A 1 94 ? -13.473 -7.598 21.706 1.00 57.84 94 THR A C 1
ATOM 701 O O . THR A 1 94 ? -13.132 -8.086 20.632 1.00 57.84 94 THR A O 1
ATOM 704 N N . GLN A 1 95 ? -13.047 -6.391 22.093 1.00 58.53 95 GLN A N 1
ATOM 705 C CA . GLN A 1 95 ? -12.052 -5.609 21.347 1.00 58.53 95 GLN A CA 1
ATOM 706 C C . GLN A 1 95 ? -10.630 -6.096 21.592 1.00 58.53 95 GLN A C 1
ATOM 708 O O . GLN A 1 95 ? -9.873 -6.142 20.640 1.00 58.53 95 GLN A O 1
ATOM 713 N N . ARG A 1 96 ? -10.280 -6.554 22.798 1.00 56.41 96 ARG A N 1
ATOM 714 C CA . ARG A 1 96 ? -9.008 -7.247 23.056 1.00 56.41 96 ARG A CA 1
ATOM 715 C C . ARG A 1 96 ? -8.865 -8.497 22.187 1.00 56.41 96 ARG A C 1
ATOM 717 O O . ARG A 1 96 ? -7.779 -8.773 21.695 1.00 56.41 96 ARG A O 1
ATOM 724 N N . ALA A 1 97 ? -9.964 -9.218 21.951 1.00 51.00 97 ALA A N 1
ATOM 725 C CA . ALA A 1 97 ? -9.980 -10.394 21.082 1.00 51.00 97 ALA A CA 1
ATOM 726 C C . ALA A 1 97 ? -9.931 -10.067 19.572 1.00 51.00 97 ALA A C 1
ATOM 728 O O . ALA A 1 97 ? -9.434 -10.878 18.796 1.00 51.00 97 ALA A O 1
ATOM 729 N N . LYS A 1 98 ? -10.450 -8.906 19.139 1.00 46.56 98 LYS A N 1
ATOM 730 C CA . LYS A 1 98 ? -10.482 -8.478 17.720 1.00 46.56 98 LYS A CA 1
ATOM 731 C C . LYS A 1 98 ? -9.320 -7.562 17.312 1.00 46.56 98 LYS A C 1
ATOM 733 O O . LYS A 1 98 ? -8.936 -7.564 16.150 1.00 46.56 98 LYS A O 1
ATOM 738 N N . SER A 1 99 ? -8.756 -6.832 18.267 1.00 46.22 99 SER A N 1
ATOM 739 C CA . SER A 1 99 ? -7.565 -5.989 18.158 1.00 46.22 99 SER A CA 1
ATOM 740 C C . SER A 1 99 ? -6.510 -6.482 19.158 1.00 46.22 99 SER A C 1
ATOM 742 O O . SER A 1 99 ? -6.277 -5.833 20.176 1.00 46.22 99 SER A O 1
ATOM 744 N N . PRO A 1 100 ? -5.830 -7.612 18.885 1.00 45.06 100 PRO A N 1
ATOM 745 C CA . PRO A 1 100 ? -4.702 -8.116 19.680 1.00 45.06 100 PRO A CA 1
ATOM 746 C C . PRO A 1 100 ? -3.430 -7.243 19.564 1.00 45.06 100 PRO A C 1
ATOM 748 O O . PRO A 1 100 ? -2.318 -7.709 19.812 1.00 45.06 100 PRO A O 1
ATOM 751 N N . LEU A 1 101 ? -3.571 -5.968 19.185 1.00 44.00 101 LEU A N 1
ATOM 752 C CA . LEU A 1 101 ? -2.496 -5.012 18.914 1.00 44.00 101 LEU A CA 1
ATOM 753 C C . LEU A 1 101 ? -1.865 -4.476 20.210 1.00 44.00 101 LEU A C 1
ATOM 755 O O . LEU A 1 101 ? -1.758 -3.277 20.432 1.00 44.00 101 LEU A O 1
ATOM 759 N N . LEU A 1 102 ? -1.380 -5.399 21.039 1.00 44.62 102 LEU A N 1
ATOM 760 C CA . LEU A 1 102 ? -0.123 -5.193 21.746 1.00 44.62 102 LEU A CA 1
ATOM 761 C C . LEU A 1 102 ? 0.884 -6.337 21.557 1.00 44.62 102 LEU A C 1
ATOM 763 O O . LEU A 1 102 ? 1.865 -6.389 22.289 1.00 44.62 102 LEU A O 1
ATOM 767 N N . VAL A 1 103 ? 0.693 -7.224 20.572 1.00 33.97 103 VAL A N 1
ATOM 768 C CA . VAL A 1 103 ? 1.767 -8.113 20.097 1.00 33.97 103 VAL A CA 1
ATOM 769 C C . VAL A 1 103 ? 1.646 -8.306 18.583 1.00 33.97 103 VAL A C 1
ATOM 771 O O . VAL A 1 103 ? 1.181 -9.330 18.096 1.00 33.97 103 VAL A O 1
ATOM 774 N N . SER A 1 104 ? 2.054 -7.298 17.816 1.00 29.83 104 SER A N 1
ATOM 775 C CA . SER A 1 104 ? 2.466 -7.511 16.428 1.00 29.83 104 SER A CA 1
ATOM 776 C C . SER A 1 104 ? 3.972 -7.297 16.364 1.00 29.83 104 SER A C 1
ATOM 778 O O . SER A 1 104 ? 4.436 -6.167 16.229 1.00 29.83 104 SER A O 1
ATOM 780 N N . GLU A 1 105 ? 4.736 -8.386 16.468 1.00 31.59 105 GLU A N 1
ATOM 781 C CA . GLU A 1 105 ? 6.155 -8.437 16.097 1.00 31.59 105 GLU A CA 1
ATOM 782 C C . GLU A 1 105 ? 6.301 -8.374 14.567 1.00 31.59 105 GLU A C 1
ATOM 784 O O . GLU A 1 105 ? 6.751 -9.318 13.924 1.00 31.59 105 GLU A O 1
ATOM 789 N N . ILE A 1 106 ? 5.887 -7.266 13.952 1.00 31.50 106 ILE A N 1
ATOM 790 C CA . ILE A 1 106 ? 6.247 -6.962 12.564 1.00 31.50 106 ILE A CA 1
ATOM 791 C C . ILE A 1 106 ? 7.237 -5.795 12.630 1.00 31.50 106 ILE A C 1
ATOM 793 O O . ILE A 1 106 ? 6.820 -4.646 12.785 1.00 31.50 106 ILE A O 1
ATOM 797 N N . PRO A 1 107 ? 8.555 -6.058 12.573 1.00 29.33 107 PRO A N 1
ATOM 798 C CA . PRO A 1 107 ? 9.557 -5.005 12.571 1.00 29.33 107 PRO A CA 1
ATOM 799 C C . PRO A 1 107 ? 9.505 -4.294 11.215 1.00 29.33 107 PRO A C 1
ATOM 801 O O . PRO A 1 107 ? 9.717 -4.927 10.182 1.00 29.33 107 PRO A O 1
ATOM 804 N N . GLY A 1 108 ? 9.233 -2.985 11.200 1.00 32.66 108 GLY A N 1
ATOM 805 C CA . GLY A 1 108 ? 9.325 -2.207 9.957 1.00 32.66 108 GLY A CA 1
ATOM 806 C C . GLY A 1 108 ? 8.587 -0.871 9.879 1.00 32.66 108 GLY A C 1
ATOM 807 O O . GLY A 1 108 ? 8.748 -0.182 8.879 1.00 32.66 108 GLY A O 1
ATOM 808 N N . THR A 1 109 ? 7.811 -0.461 10.886 1.00 36.44 109 THR A N 1
ATOM 809 C CA . THR A 1 109 ? 6.977 0.758 10.794 1.00 36.44 109 THR A CA 1
ATOM 810 C C . THR A 1 109 ? 7.398 1.880 11.743 1.00 36.44 109 THR A C 1
ATOM 812 O O . THR A 1 109 ? 6.563 2.624 12.249 1.00 36.44 109 THR A O 1
ATOM 815 N N . THR A 1 110 ? 8.698 2.060 11.993 1.00 41.75 110 THR A N 1
ATOM 816 C CA . THR A 1 110 ? 9.181 3.230 12.743 1.00 41.75 110 THR A CA 1
ATOM 817 C C . THR A 1 110 ? 9.217 4.473 11.853 1.00 41.75 110 THR A C 1
ATOM 819 O O . THR A 1 110 ? 10.275 4.835 11.333 1.00 41.75 110 THR A O 1
ATOM 822 N N . ARG A 1 111 ? 8.056 5.124 11.696 1.00 35.00 111 ARG A N 1
ATOM 823 C CA . ARG A 1 111 ? 7.950 6.585 11.509 1.00 35.00 111 ARG A CA 1
ATOM 824 C C . ARG A 1 111 ? 6.556 7.166 11.779 1.00 35.00 111 ARG A C 1
ATOM 826 O O . ARG A 1 111 ? 6.476 8.370 11.996 1.00 35.00 111 ARG A O 1
ATOM 833 N N . ASP A 1 112 ? 5.508 6.348 11.803 1.00 38.84 112 ASP A N 1
ATOM 834 C CA . ASP A 1 112 ? 4.131 6.828 11.928 1.00 38.84 112 ASP A CA 1
ATOM 835 C C . ASP A 1 112 ? 3.531 6.431 13.282 1.00 38.84 112 ASP A C 1
ATOM 837 O O . ASP A 1 112 ? 3.808 5.351 13.808 1.00 38.84 112 ASP A O 1
ATOM 841 N N . SER A 1 113 ? 2.769 7.353 13.867 1.00 45.53 113 SER A N 1
ATOM 842 C CA . SER A 1 113 ? 2.130 7.240 15.175 1.00 45.53 113 SER A CA 1
ATOM 843 C C . SER A 1 113 ? 1.348 5.930 15.313 1.00 45.53 113 SER A C 1
ATOM 845 O O . SER A 1 113 ? 0.620 5.514 14.411 1.00 45.53 113 SER A O 1
ATOM 847 N N . THR A 1 114 ? 1.501 5.249 16.450 1.00 55.78 114 THR A N 1
ATOM 848 C CA . THR A 1 114 ? 0.721 4.051 16.791 1.00 55.78 114 THR A CA 1
ATOM 849 C C . THR A 1 114 ? -0.699 4.445 17.195 1.00 55.78 114 THR A C 1
ATOM 851 O O . THR A 1 114 ? -1.099 4.309 18.351 1.00 55.78 114 THR A O 1
ATOM 854 N N . ASP A 1 115 ? -1.455 4.963 16.230 1.00 65.19 115 ASP A N 1
ATOM 855 C CA . ASP A 1 115 ? -2.848 5.354 16.392 1.00 65.19 115 ASP A CA 1
ATOM 856 C C . ASP A 1 115 ? -3.692 4.111 16.713 1.00 65.19 115 ASP A C 1
ATOM 858 O O . ASP A 1 115 ? -3.839 3.189 15.909 1.00 65.19 115 ASP A O 1
ATOM 862 N N . THR A 1 116 ? -4.258 4.074 17.915 1.00 71.94 116 THR A N 1
ATOM 863 C CA . THR A 1 116 ? -5.047 2.951 18.421 1.00 71.94 116 THR A CA 1
ATOM 864 C C . THR A 1 116 ? -6.527 3.315 18.437 1.00 71.94 116 THR A C 1
ATOM 866 O O . THR A 1 116 ? -6.954 4.171 19.208 1.00 71.94 116 THR A O 1
ATOM 869 N N . VAL A 1 117 ? -7.343 2.650 17.615 1.00 72.81 117 VAL A N 1
ATOM 870 C CA . VAL A 1 117 ? -8.798 2.881 17.594 1.00 72.81 117 VAL A CA 1
ATOM 871 C C . VAL A 1 117 ? -9.487 2.062 18.692 1.00 72.81 117 VAL A C 1
ATOM 873 O O . VAL A 1 117 ? -9.418 0.833 18.690 1.00 72.81 117 VAL A O 1
ATOM 876 N N . ILE A 1 118 ? -10.189 2.733 19.607 1.00 72.69 118 ILE A N 1
ATOM 877 C CA . ILE A 1 118 ? -10.997 2.121 20.677 1.00 72.69 118 ILE A CA 1
ATOM 878 C C . ILE A 1 118 ? -12.463 2.505 20.483 1.00 72.69 118 ILE A C 1
ATOM 880 O O . ILE A 1 118 ? -12.762 3.658 20.183 1.00 72.69 118 ILE A O 1
ATOM 884 N N . ARG A 1 119 ? -13.396 1.567 20.696 1.00 68.00 119 ARG A N 1
ATOM 885 C CA . ARG A 1 119 ? -14.839 1.861 20.670 1.00 68.00 119 ARG A CA 1
ATOM 886 C C . ARG A 1 119 ? -15.433 1.801 22.076 1.00 68.00 119 ARG A C 1
ATOM 888 O O . ARG A 1 119 ? -15.453 0.736 22.690 1.00 68.00 119 ARG A O 1
ATOM 895 N N . TYR A 1 120 ? -15.959 2.917 22.564 1.00 70.69 120 TYR A N 1
ATOM 896 C CA . TYR A 1 120 ? -16.557 3.056 23.893 1.00 70.69 120 TYR A CA 1
ATOM 897 C C . TYR A 1 120 ? -17.942 3.708 23.774 1.00 70.69 120 TYR A C 1
ATOM 899 O O . TYR A 1 120 ? -18.081 4.726 23.109 1.00 70.69 120 TYR A O 1
ATOM 907 N N . HIS A 1 121 ? -18.981 3.094 24.358 1.00 68.06 121 HIS A N 1
ATOM 908 C CA . HIS A 1 121 ? -20.394 3.497 24.188 1.00 68.06 121 HIS A CA 1
ATOM 909 C C . HIS A 1 121 ? -20.806 3.784 22.731 1.00 68.06 121 HIS A C 1
ATOM 911 O O . HIS A 1 121 ? -21.459 4.780 22.445 1.00 68.06 121 HIS A O 1
ATOM 917 N N . ASP A 1 122 ? -20.415 2.892 21.814 1.00 69.12 122 ASP A N 1
ATOM 918 C CA . ASP A 1 122 ? -20.702 2.985 20.371 1.00 69.12 122 ASP A CA 1
ATOM 919 C C . ASP A 1 122 ? -20.054 4.182 19.645 1.00 69.12 122 ASP A C 1
ATOM 921 O O . ASP A 1 122 ? -20.261 4.366 18.451 1.00 69.12 122 ASP A O 1
ATOM 925 N N . GLN A 1 123 ? -19.185 4.929 20.333 1.00 67.94 123 GLN A N 1
ATOM 926 C CA . GLN A 1 123 ? -18.341 5.973 19.759 1.00 67.94 123 GLN A CA 1
ATOM 927 C C . GLN A 1 123 ? -16.907 5.461 19.589 1.00 67.94 123 GLN A C 1
ATOM 929 O O . GLN A 1 123 ? -16.365 4.788 20.469 1.00 67.94 123 GLN A O 1
ATOM 934 N N . GLU A 1 124 ? -16.275 5.781 18.462 1.00 72.00 124 GLU A N 1
ATOM 935 C CA . GLU A 1 124 ? -14.869 5.454 18.217 1.00 72.00 124 GLU A CA 1
ATOM 936 C C . GLU A 1 124 ? -13.944 6.618 18.585 1.00 72.00 124 GLU A C 1
ATOM 938 O O . GLU A 1 124 ? -14.220 7.774 18.267 1.00 72.00 124 GLU A O 1
ATOM 943 N N . TYR A 1 125 ? -12.825 6.283 19.220 1.00 77.75 125 TYR A N 1
ATOM 944 C CA . TYR A 1 125 ? -11.772 7.183 19.676 1.00 77.75 125 TYR A CA 1
ATOM 945 C C . TYR A 1 125 ? -10.437 6.724 19.103 1.00 77.75 125 TYR A C 1
ATOM 947 O O . TYR A 1 125 ? -10.196 5.521 19.012 1.00 77.75 125 TYR A O 1
ATOM 955 N N . VAL A 1 126 ? -9.564 7.663 18.748 1.00 80.19 126 VAL A N 1
ATOM 956 C CA . VAL A 1 126 ? -8.208 7.366 18.268 1.00 80.19 126 VAL A CA 1
ATOM 957 C C . VAL A 1 126 ? -7.215 7.773 19.345 1.00 80.19 126 VAL A C 1
ATOM 959 O O . VAL A 1 126 ? -7.100 8.953 19.655 1.00 80.19 126 VAL A O 1
ATOM 962 N N . PHE A 1 127 ? -6.509 6.812 19.928 1.00 77.25 127 PHE A N 1
ATOM 963 C CA . PHE A 1 127 ? -5.438 7.063 20.883 1.00 77.25 127 PHE A CA 1
ATOM 964 C C . PHE A 1 127 ? -4.112 7.225 20.154 1.00 77.25 127 PHE A C 1
ATOM 966 O O . PHE A 1 127 ? -3.687 6.311 19.461 1.00 77.25 127 PHE A O 1
ATOM 973 N N . MET A 1 128 ? -3.472 8.371 20.330 1.00 72.50 128 MET A N 1
ATOM 974 C CA . MET A 1 128 ? -2.160 8.690 19.774 1.00 72.50 128 MET A CA 1
ATOM 975 C C . MET A 1 128 ? -1.125 8.626 20.901 1.00 72.50 128 MET A C 1
ATOM 977 O O . MET A 1 128 ? -1.391 9.123 22.002 1.00 72.50 128 MET A O 1
ATOM 981 N N . ASP A 1 129 ? 0.024 8.008 20.635 1.00 63.69 129 ASP A N 1
ATOM 982 C CA . ASP A 1 129 ? 1.213 8.048 21.507 1.00 63.69 129 ASP A CA 1
ATOM 983 C C . ASP A 1 129 ? 2.200 9.105 20.991 1.00 63.69 129 ASP A C 1
ATOM 985 O O . ASP A 1 129 ? 2.434 9.133 19.758 1.00 63.69 129 ASP A O 1
#

pLDDT: mean 75.8, std 18.64, range [29.33, 95.81]